Protein AF-A0A1A8HTU3-F1 (afdb_monomer_lite)

Foldseek 3Di:
DDDDPPPVLVVLLVVLVVVQCQLPVVPPQKHALVSLCVCCPVDVDHSVRSVVLVVQLPPVVPRIHGSVSSSVSVVVVCVVDVPPPPPDDDDDDD

pLDDT: mean 74.55, std 14.98, range [37.97, 90.69]

Structure (mmCIF, N/CA/C/O backbone):
data_AF-A0A1A8HTU3-F1
#
_entry.id   AF-A0A1A8HTU3-F1
#
loop_
_atom_site.group_PDB
_atom_site.id
_atom_site.type_s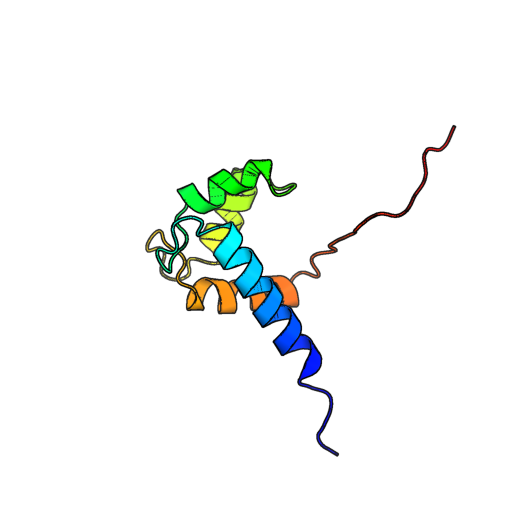ymbol
_atom_site.label_atom_id
_atom_site.label_alt_id
_atom_site.label_comp_id
_atom_site.label_asym_id
_atom_site.label_entity_id
_atom_site.label_seq_id
_atom_site.pdbx_PDB_ins_code
_atom_site.Cartn_x
_atom_site.Cartn_y
_atom_site.Cartn_z
_atom_site.occupancy
_atom_site.B_iso_or_equiv
_atom_site.auth_seq_id
_atom_site.auth_comp_id
_atom_site.auth_asym_id
_atom_site.auth_atom_id
_atom_site.pdbx_PDB_model_num
ATOM 1 N N . MET A 1 1 ? 27.975 -18.955 -19.927 1.00 37.97 1 MET A N 1
ATOM 2 C CA . MET A 1 1 ? 28.214 -18.279 -18.633 1.00 37.97 1 MET A CA 1
ATOM 3 C C . MET A 1 1 ? 26.870 -17.747 -18.169 1.00 37.97 1 MET A C 1
ATOM 5 O O . MET A 1 1 ? 26.453 -16.713 -18.662 1.00 37.97 1 MET A O 1
ATOM 9 N N . SER A 1 2 ? 26.140 -18.495 -17.341 1.00 51.59 2 SER A N 1
ATOM 10 C CA . SER A 1 2 ? 24.744 -18.163 -17.010 1.00 51.59 2 SER A CA 1
ATOM 11 C C . SER A 1 2 ? 24.490 -18.399 -15.535 1.00 51.59 2 SER A C 1
ATOM 13 O O . SER A 1 2 ? 23.850 -19.375 -15.169 1.00 51.59 2 SER A O 1
ATOM 15 N N . ARG A 1 3 ? 25.080 -17.562 -14.690 1.00 53.28 3 ARG A N 1
ATOM 16 C CA . ARG A 1 3 ? 24.746 -17.426 -13.270 1.00 53.28 3 ARG A CA 1
ATOM 17 C C . ARG A 1 3 ? 25.093 -15.994 -12.902 1.00 53.28 3 ARG A C 1
ATOM 19 O O . ARG A 1 3 ? 26.148 -15.545 -13.343 1.00 53.28 3 ARG A O 1
ATOM 26 N N . ASN A 1 4 ? 24.198 -15.324 -12.176 1.00 47.41 4 ASN A N 1
ATOM 27 C CA . ASN A 1 4 ? 24.306 -13.989 -11.555 1.00 47.41 4 ASN A CA 1
ATOM 28 C C . ASN A 1 4 ? 23.131 -13.057 -11.924 1.00 47.41 4 ASN A C 1
ATOM 30 O O . ASN A 1 4 ? 23.335 -11.857 -12.075 1.00 47.41 4 ASN A O 1
ATOM 34 N N . GLY A 1 5 ? 21.907 -13.585 -12.065 1.00 48.81 5 GLY A N 1
ATOM 35 C CA . GLY A 1 5 ? 20.683 -12.765 -12.135 1.00 48.81 5 GLY A CA 1
ATOM 36 C C . GLY A 1 5 ? 19.752 -12.928 -10.924 1.00 48.81 5 GLY A C 1
ATOM 37 O O . GLY A 1 5 ? 18.815 -12.158 -10.751 1.00 48.81 5 GLY A O 1
ATOM 38 N N . ASP A 1 6 ? 20.013 -13.917 -10.069 1.00 52.00 6 ASP A N 1
ATOM 39 C CA . ASP A 1 6 ? 18.946 -14.593 -9.317 1.00 52.00 6 ASP A CA 1
ATOM 40 C C . ASP A 1 6 ? 18.943 -14.270 -7.811 1.00 52.00 6 ASP A C 1
ATOM 42 O O . ASP A 1 6 ? 18.014 -14.630 -7.093 1.00 52.00 6 ASP A O 1
ATOM 46 N N . VAL A 1 7 ? 19.974 -13.576 -7.312 1.00 55.16 7 VAL A N 1
ATOM 47 C CA . VAL A 1 7 ? 20.151 -13.322 -5.868 1.00 55.16 7 VAL A CA 1
ATOM 48 C C . VAL A 1 7 ? 19.306 -12.137 -5.385 1.00 55.16 7 VAL A C 1
ATOM 50 O O . VAL A 1 7 ? 18.789 -12.161 -4.274 1.00 55.16 7 VAL A O 1
ATOM 53 N N . GLY A 1 8 ? 19.103 -11.117 -6.226 1.00 54.84 8 GLY A N 1
ATOM 54 C CA . GLY A 1 8 ? 18.301 -9.941 -5.858 1.00 54.84 8 GLY A CA 1
ATOM 55 C C . GLY A 1 8 ? 16.799 -10.229 -5.789 1.00 54.84 8 GLY A C 1
ATOM 56 O O . GLY A 1 8 ? 16.115 -9.726 -4.905 1.00 54.84 8 GLY A O 1
ATOM 57 N N . GLN A 1 9 ? 16.295 -11.083 -6.684 1.00 55.94 9 GLN A N 1
ATOM 58 C CA . GLN A 1 9 ? 14.870 -11.424 -6.766 1.00 55.94 9 GLN A CA 1
ATOM 59 C C . GLN A 1 9 ? 14.380 -12.180 -5.523 1.00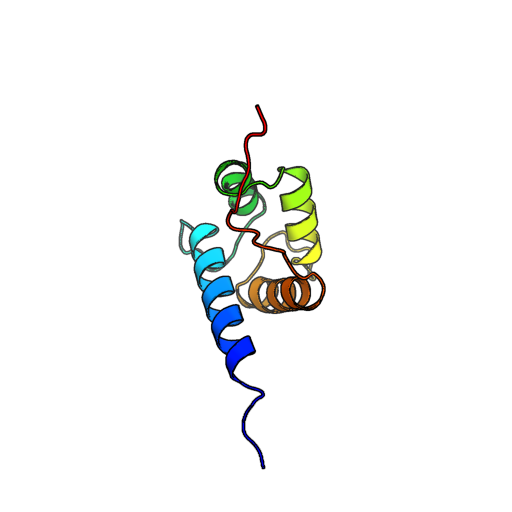 55.94 9 GLN A C 1
ATOM 61 O O . GLN A 1 9 ? 13.269 -11.936 -5.066 1.00 55.94 9 GLN A O 1
ATOM 66 N N . ASN A 1 10 ? 15.215 -13.055 -4.951 1.00 62.28 10 ASN A N 1
ATOM 67 C CA . ASN A 1 10 ? 14.834 -13.873 -3.799 1.00 62.28 10 ASN A CA 1
ATOM 68 C C . ASN A 1 10 ? 14.671 -13.027 -2.526 1.00 62.28 10 ASN A C 1
ATOM 70 O O . ASN A 1 10 ? 13.626 -13.077 -1.888 1.00 62.28 10 ASN A O 1
ATOM 74 N N . ILE A 1 11 ? 15.642 -12.149 -2.247 1.00 67.31 11 ILE A N 1
ATOM 75 C CA . ILE A 1 11 ? 15.618 -11.258 -1.075 1.00 67.31 11 ILE A CA 1
ATOM 76 C C . ILE A 1 11 ? 14.400 -10.327 -1.121 1.00 67.31 11 ILE A C 1
ATOM 78 O O . ILE A 1 11 ? 13.780 -10.050 -0.098 1.00 67.31 11 ILE A O 1
ATOM 82 N N . ILE A 1 12 ? 14.040 -9.840 -2.311 1.00 71.50 12 ILE A N 1
ATOM 83 C CA . ILE A 1 12 ? 12.895 -8.941 -2.491 1.00 71.50 12 ILE A CA 1
ATOM 84 C C . ILE 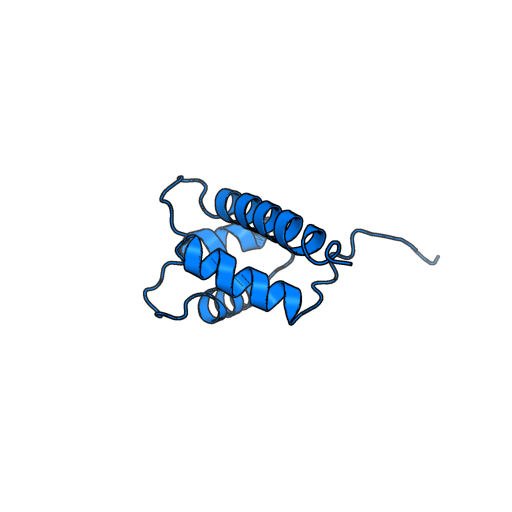A 1 12 ? 11.583 -9.694 -2.304 1.00 71.50 12 ILE A C 1
ATOM 86 O O . ILE A 1 12 ? 10.673 -9.154 -1.678 1.00 71.50 12 ILE A O 1
ATOM 90 N N . LEU A 1 13 ? 11.489 -10.937 -2.782 1.00 72.00 13 LEU A N 1
ATOM 91 C CA . LEU A 1 13 ? 10.328 -11.786 -2.531 1.00 72.00 13 LEU A CA 1
ATOM 92 C C . LEU A 1 13 ? 10.142 -12.043 -1.031 1.00 72.00 13 LEU A C 1
ATOM 94 O O . LEU A 1 13 ? 9.030 -11.905 -0.530 1.00 72.00 13 LEU A O 1
ATOM 98 N N . GLU A 1 14 ? 11.224 -12.365 -0.317 1.00 76.50 14 GLU A N 1
ATOM 99 C CA . GLU A 1 14 ? 11.195 -12.602 1.131 1.00 76.50 14 GLU A CA 1
ATOM 100 C C . GLU A 1 14 ? 10.781 -11.338 1.892 1.00 76.50 14 GLU A C 1
ATOM 102 O O . GLU A 1 14 ? 9.801 -11.368 2.632 1.00 76.50 14 GLU A O 1
ATOM 107 N N . LYS A 1 15 ? 11.430 -10.197 1.617 1.00 76.75 15 LYS A N 1
ATOM 108 C CA . LYS A 1 15 ? 11.088 -8.889 2.2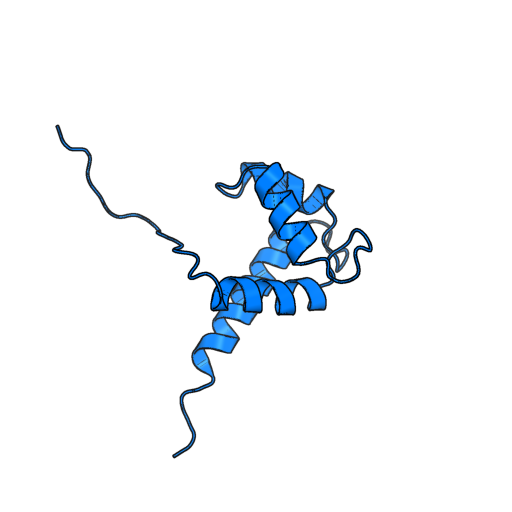09 1.00 76.75 15 LYS A CA 1
ATOM 109 C C . LYS A 1 15 ? 9.631 -8.509 1.975 1.00 76.75 15 LYS A C 1
ATOM 111 O O . LYS A 1 15 ? 8.964 -8.014 2.877 1.00 76.75 15 LYS A O 1
ATOM 116 N N . THR A 1 16 ? 9.144 -8.735 0.760 1.00 82.69 16 THR A N 1
ATOM 117 C CA . THR A 1 16 ? 7.752 -8.484 0.388 1.00 82.69 16 THR A CA 1
ATOM 118 C C . THR A 1 16 ? 6.809 -9.358 1.210 1.00 82.69 16 THR A C 1
ATOM 120 O O . THR A 1 16 ? 5.799 -8.863 1.699 1.00 82.69 16 THR A O 1
ATOM 123 N N . HIS A 1 17 ? 7.129 -10.642 1.376 1.00 82.50 17 HIS A N 1
ATOM 124 C CA . HIS A 1 17 ? 6.294 -11.578 2.125 1.00 82.50 17 HIS A CA 1
ATOM 125 C C . HIS A 1 17 ? 6.246 -11.233 3.617 1.00 82.50 17 HIS A C 1
ATOM 127 O O . HIS A 1 17 ? 5.167 -11.233 4.206 1.00 82.50 17 HIS A O 1
ATOM 133 N N . GLU A 1 18 ? 7.393 -10.883 4.209 1.00 84.06 18 GLU A N 1
ATOM 134 C CA . GLU A 1 18 ? 7.472 -10.412 5.597 1.00 84.06 18 GLU A CA 1
ATOM 135 C C . GLU A 1 18 ? 6.602 -9.168 5.799 1.00 84.06 18 GLU A C 1
ATOM 137 O O . GLU A 1 18 ? 5.804 -9.096 6.732 1.00 84.06 18 GLU A O 1
ATOM 142 N N . PHE A 1 19 ? 6.703 -8.203 4.883 1.00 82.50 19 PHE A N 1
ATOM 143 C CA . PHE A 1 19 ? 5.909 -6.982 4.949 1.00 82.50 19 PHE A CA 1
ATOM 144 C C . PHE A 1 19 ? 4.420 -7.263 4.779 1.00 82.50 19 PHE A C 1
ATOM 146 O O . PHE A 1 19 ? 3.595 -6.709 5.501 1.00 82.50 19 PHE A O 1
ATOM 153 N N . PHE A 1 20 ? 4.076 -8.164 3.859 1.00 85.06 20 PHE A N 1
ATOM 154 C CA . PHE A 1 20 ? 2.700 -8.567 3.632 1.00 85.06 20 PHE A CA 1
ATOM 155 C C . PHE A 1 20 ? 2.081 -9.159 4.898 1.00 85.06 20 PHE A C 1
ATOM 157 O O . PHE A 1 20 ? 0.982 -8.771 5.276 1.00 85.06 20 PHE A O 1
ATOM 164 N N . GLN A 1 21 ? 2.812 -10.029 5.598 1.00 85.94 21 GLN A N 1
ATOM 165 C CA . GLN A 1 21 ? 2.379 -10.602 6.875 1.00 85.94 21 GLN A CA 1
ATOM 166 C C . GLN A 1 21 ? 2.294 -9.562 7.997 1.00 85.94 21 GLN A C 1
ATOM 168 O O . GLN A 1 21 ? 1.406 -9.646 8.842 1.00 85.94 21 GLN A O 1
ATOM 173 N N . MET A 1 22 ? 3.190 -8.573 8.002 1.00 83.69 22 MET A N 1
ATOM 174 C CA . MET A 1 22 ? 3.150 -7.472 8.965 1.00 83.69 22 MET A CA 1
ATOM 175 C C . MET A 1 22 ? 1.895 -6.606 8.786 1.00 83.69 22 MET A C 1
ATOM 177 O O . MET A 1 22 ? 1.301 -6.164 9.766 1.00 83.69 22 MET A O 1
ATOM 181 N N . CYS A 1 23 ? 1.462 -6.405 7.539 1.00 85.19 23 CYS A N 1
ATOM 182 C CA . CYS A 1 23 ? 0.219 -5.707 7.219 1.00 85.19 23 CYS A CA 1
ATOM 183 C C . CYS A 1 23 ? -1.006 -6.584 7.526 1.00 85.19 23 CYS A C 1
ATOM 185 O O . CYS A 1 23 ? -1.929 -6.172 8.231 1.00 85.19 23 CYS A O 1
ATOM 187 N N . ASP A 1 24 ? -1.011 -7.814 7.011 1.00 87.31 24 ASP A N 1
ATOM 188 C CA . ASP A 1 24 ? -2.104 -8.777 7.125 1.00 87.31 24 ASP A CA 1
ATOM 189 C C . ASP A 1 24 ? -2.012 -9.602 8.418 1.00 87.31 24 ASP A C 1
ATOM 191 O O . ASP A 1 24 ? -1.894 -10.830 8.429 1.00 87.31 24 ASP A O 1
ATOM 195 N N . THR A 1 25 ? -2.117 -8.901 9.546 1.00 81.31 25 THR A N 1
ATOM 196 C CA . THR A 1 25 ? -2.161 -9.502 10.894 1.00 81.31 25 THR A CA 1
ATOM 197 C C . THR A 1 25 ? -3.276 -10.537 11.070 1.00 81.31 25 THR A C 1
ATOM 199 O O . THR A 1 25 ? -3.168 -11.430 11.908 1.00 81.31 25 THR A O 1
ATOM 202 N N . GLU A 1 26 ? -4.338 -10.445 10.271 1.00 84.12 26 GLU A N 1
ATOM 203 C CA . GLU A 1 26 ? -5.480 -11.360 10.305 1.00 84.12 26 GLU A CA 1
ATOM 204 C C . GLU A 1 26 ? -5.325 -12.558 9.348 1.00 84.12 26 GLU A C 1
ATOM 206 O O . GLU A 1 26 ? -6.199 -13.422 9.335 1.00 84.12 26 GLU A O 1
ATOM 211 N N . ASN A 1 27 ? -4.228 -12.648 8.578 1.00 81.31 27 ASN A N 1
ATOM 212 C CA . ASN A 1 27 ? -4.003 -13.696 7.569 1.00 81.31 27 ASN A CA 1
ATOM 213 C C . ASN A 1 27 ? -5.197 -13.860 6.603 1.00 81.31 27 ASN A C 1
ATOM 215 O O . ASN A 1 27 ? -5.593 -14.968 6.233 1.00 81.31 27 ASN A O 1
ATOM 219 N N . LYS A 1 28 ? -5.787 -12.734 6.193 1.00 88.06 28 LYS A N 1
ATOM 220 C CA . LYS A 1 28 ? -6.889 -12.662 5.226 1.00 88.06 28 LYS A CA 1
ATOM 221 C C . LYS A 1 28 ? -6.440 -13.041 3.812 1.00 88.06 28 LYS A C 1
ATOM 223 O O . LYS A 1 28 ? -7.268 -13.436 2.994 1.00 88.06 28 LYS A O 1
ATOM 228 N N . GLY A 1 29 ? -5.147 -12.913 3.515 1.00 86.50 29 GLY A N 1
ATOM 229 C CA . GLY A 1 29 ? -4.570 -13.077 2.181 1.00 86.50 29 GLY A CA 1
ATOM 230 C C . GLY A 1 29 ? -4.666 -11.820 1.312 1.00 86.50 29 GLY A C 1
ATOM 231 O O . GLY A 1 29 ? -4.351 -11.877 0.122 1.00 86.50 29 GLY A O 1
ATOM 232 N N . PHE A 1 30 ? -5.082 -10.689 1.890 1.00 90.00 30 PHE A N 1
ATOM 233 C CA . PHE A 1 30 ? -5.130 -9.379 1.242 1.00 90.00 30 PHE A CA 1
ATOM 234 C C . PHE A 1 30 ? -4.968 -8.252 2.271 1.00 90.00 30 PHE A C 1
ATOM 236 O O . PHE A 1 30 ? -5.396 -8.372 3.419 1.00 90.00 30 PHE A O 1
ATOM 243 N N . ILE A 1 31 ? -4.381 -7.136 1.842 1.00 89.19 31 ILE A N 1
ATOM 244 C CA . ILE A 1 31 ? -4.162 -5.941 2.664 1.00 89.19 31 ILE A CA 1
ATOM 245 C C . ILE A 1 31 ? -5.209 -4.905 2.287 1.00 89.19 31 ILE A C 1
ATOM 247 O O . ILE A 1 31 ? -5.317 -4.525 1.129 1.00 89.19 31 ILE A O 1
ATOM 251 N N . THR A 1 32 ? -5.964 -4.398 3.251 1.00 90.69 32 THR A N 1
ATOM 252 C CA . THR A 1 32 ? -6.891 -3.282 3.016 1.00 90.69 32 THR A CA 1
ATOM 253 C C . THR A 1 32 ? -6.246 -1.942 3.368 1.00 90.69 32 THR A C 1
ATOM 255 O O . THR A 1 32 ? -5.245 -1.891 4.086 1.00 90.69 32 THR A O 1
ATOM 258 N N . ARG A 1 33 ? -6.861 -0.822 2.961 1.00 88.56 33 ARG A N 1
ATOM 259 C CA . ARG A 1 33 ? -6.423 0.524 3.394 1.00 88.56 33 ARG A CA 1
ATOM 260 C C . ARG A 1 33 ? -6.309 0.647 4.918 1.00 88.56 33 ARG A C 1
ATOM 262 O O . ARG A 1 33 ? -5.409 1.312 5.416 1.00 88.56 33 ARG A O 1
ATOM 269 N N . ARG A 1 34 ? -7.181 -0.036 5.670 1.00 87.69 34 ARG A N 1
ATOM 270 C CA . ARG A 1 34 ? -7.119 -0.068 7.142 1.00 87.69 34 ARG A CA 1
ATOM 271 C C . ARG A 1 34 ? -5.880 -0.789 7.660 1.00 87.69 34 ARG A C 1
ATOM 273 O O . ARG A 1 34 ? -5.309 -0.347 8.651 1.00 87.69 34 ARG A O 1
ATOM 280 N N . ASP A 1 35 ? -5.478 -1.874 7.006 1.00 88.62 35 ASP A N 1
ATOM 281 C CA . ASP A 1 35 ? -4.272 -2.620 7.367 1.00 88.62 35 ASP A CA 1
ATOM 282 C C . ASP A 1 35 ? -3.017 -1.776 7.090 1.00 88.62 35 ASP A C 1
ATOM 284 O O . ASP A 1 35 ? -2.157 -1.670 7.958 1.00 88.62 35 ASP A O 1
ATOM 288 N N . MET A 1 36 ? -2.968 -1.058 5.958 1.00 85.31 36 MET A N 1
ATOM 289 C CA . MET A 1 36 ? -1.911 -0.069 5.683 1.00 85.31 36 MET A CA 1
ATOM 290 C C . MET A 1 36 ? -1.881 1.058 6.718 1.00 85.31 36 MET A C 1
ATOM 292 O O . MET A 1 36 ? -0.821 1.398 7.228 1.00 85.31 36 MET A O 1
ATOM 296 N N . GLN A 1 37 ? -3.033 1.629 7.075 1.00 84.06 37 GLN A N 1
ATOM 297 C CA . GLN A 1 37 ? -3.099 2.714 8.059 1.00 84.06 37 GLN A CA 1
ATOM 298 C C . GLN A 1 37 ? -2.613 2.295 9.451 1.00 84.06 37 GLN A C 1
ATOM 300 O O . GLN A 1 37 ? -2.127 3.141 10.202 1.00 84.06 37 GLN A O 1
ATOM 305 N N . ARG A 1 38 ? -2.687 1.003 9.802 1.00 83.81 38 ARG A N 1
ATOM 306 C CA . ARG A 1 38 ? -2.090 0.488 11.045 1.00 83.81 38 ARG A CA 1
ATOM 307 C C . ARG A 1 38 ? -0.563 0.598 11.047 1.00 83.81 38 ARG A C 1
ATOM 309 O O . ARG A 1 38 ? 0.015 0.765 12.116 1.00 83.81 38 ARG A O 1
ATOM 316 N N . LEU A 1 39 ? 0.079 0.592 9.878 1.00 77.81 39 LEU A N 1
ATOM 317 C CA . LEU A 1 39 ? 1.532 0.734 9.744 1.00 77.81 39 LEU A CA 1
ATOM 318 C C . LEU A 1 39 ? 2.032 2.165 9.953 1.00 77.81 39 LEU A C 1
ATOM 320 O O . LEU A 1 39 ? 3.234 2.354 10.097 1.00 77.81 39 LEU A O 1
ATOM 324 N N . ASN A 1 40 ? 1.145 3.162 10.019 1.00 76.44 40 ASN A N 1
ATOM 325 C CA . ASN A 1 40 ? 1.505 4.560 10.296 1.00 76.44 40 ASN A CA 1
ATOM 326 C C . ASN A 1 40 ? 2.242 4.740 11.645 1.00 76.44 40 ASN A C 1
ATOM 328 O O . ASN A 1 40 ? 2.794 5.803 11.904 1.00 76.44 40 ASN A O 1
ATOM 332 N N . GLY A 1 41 ? 2.231 3.724 12.521 1.00 69.75 41 GLY A N 1
ATOM 333 C CA . GLY A 1 41 ? 3.046 3.672 13.742 1.00 69.75 41 GLY A CA 1
ATOM 334 C C . GLY A 1 41 ? 4.252 2.724 13.685 1.00 69.75 41 GLY A C 1
ATOM 335 O O . GLY A 1 41 ? 5.187 2.905 14.458 1.00 69.75 41 GLY A O 1
ATOM 336 N N . GLU A 1 42 ? 4.247 1.745 12.778 1.00 74.75 42 GLU A N 1
ATOM 337 C CA . GLU A 1 42 ? 5.307 0.730 12.647 1.00 74.75 42 GLU A CA 1
ATOM 338 C C . GLU A 1 42 ? 6.395 1.160 11.653 1.00 74.75 42 GLU A C 1
ATOM 340 O O . GLU A 1 42 ? 7.535 0.702 11.716 1.00 74.75 42 GLU A O 1
ATOM 345 N N . LEU A 1 43 ? 6.047 2.058 10.730 1.00 72.06 43 LEU A N 1
ATOM 346 C CA . LEU A 1 43 ? 6.931 2.590 9.707 1.00 72.06 43 LEU A CA 1
ATOM 347 C C . LEU A 1 43 ? 7.071 4.104 9.864 1.00 72.06 43 LEU A C 1
ATOM 349 O O . LEU A 1 43 ? 6.119 4.774 10.262 1.00 72.06 43 LEU A O 1
ATOM 353 N N . PRO A 1 44 ? 8.214 4.681 9.461 1.00 74.88 44 PRO A N 1
ATOM 354 C CA . PRO A 1 44 ? 8.409 6.127 9.411 1.00 74.88 44 PRO A CA 1
ATOM 355 C C . PRO A 1 44 ? 7.687 6.759 8.201 1.00 74.88 44 PRO A C 1
ATOM 357 O O . PRO A 1 44 ? 8.264 7.580 7.494 1.00 74.88 44 PRO A O 1
ATOM 360 N N . LEU A 1 45 ? 6.445 6.351 7.928 1.00 78.44 45 LEU A N 1
ATOM 361 C CA . LEU A 1 45 ? 5.614 6.840 6.828 1.00 78.44 45 LEU A CA 1
ATOM 362 C C . LEU A 1 45 ? 4.316 7.418 7.385 1.00 78.44 45 LEU A C 1
ATOM 364 O O . LEU A 1 45 ? 3.716 6.847 8.291 1.00 78.44 45 LEU A O 1
ATOM 368 N N . SER A 1 46 ? 3.875 8.540 6.816 1.00 83.44 46 SER A N 1
ATOM 369 C CA . SER A 1 46 ? 2.601 9.166 7.189 1.00 83.44 46 SER A CA 1
ATOM 370 C C . SER A 1 46 ? 1.414 8.435 6.557 1.00 83.44 46 SER A C 1
ATOM 372 O O . SER A 1 46 ? 1.553 7.816 5.506 1.00 83.44 46 SER A O 1
ATOM 374 N N . ALA A 1 47 ? 0.219 8.572 7.138 1.00 84.12 47 ALA A N 1
ATOM 375 C CA . ALA A 1 47 ? -1.004 7.947 6.629 1.00 84.12 47 ALA A CA 1
ATOM 376 C C . ALA A 1 47 ? -1.284 8.310 5.160 1.00 84.12 47 ALA A C 1
ATOM 378 O O . ALA A 1 47 ? -1.697 7.449 4.391 1.00 84.12 47 ALA A O 1
ATOM 379 N N . GLU A 1 48 ? -0.994 9.553 4.764 1.00 86.50 48 GLU A N 1
ATOM 380 C CA . GLU A 1 48 ? -1.099 10.011 3.373 1.00 86.50 48 GLU A CA 1
ATOM 381 C C . GLU A 1 48 ? -0.077 9.318 2.457 1.00 86.50 48 GLU A C 1
ATOM 383 O O . GLU A 1 48 ? -0.407 8.913 1.346 1.00 86.50 48 GLU A O 1
ATOM 388 N N . GLU A 1 49 ? 1.160 9.109 2.918 1.00 85.00 49 GLU A N 1
ATOM 389 C CA . GLU A 1 49 ? 2.164 8.373 2.141 1.00 85.00 49 GLU A CA 1
ATOM 390 C C . GLU A 1 49 ? 1.810 6.893 2.011 1.00 85.00 49 GLU A C 1
ATOM 392 O O . GLU A 1 49 ? 1.953 6.326 0.931 1.00 85.00 49 GLU A O 1
ATOM 397 N N . LEU A 1 50 ? 1.299 6.277 3.077 1.00 84.94 50 LEU A N 1
ATOM 398 C CA . LEU A 1 50 ? 0.796 4.904 3.047 1.00 84.94 50 LEU A CA 1
ATOM 399 C C . LEU A 1 50 ? -0.378 4.763 2.081 1.00 84.94 50 LEU A C 1
ATOM 401 O O . LEU A 1 50 ? -0.465 3.765 1.372 1.00 84.94 50 LEU A O 1
ATOM 405 N N . GLU A 1 51 ? -1.253 5.765 2.020 1.00 87.31 51 GLU A N 1
ATOM 406 C CA . GLU A 1 51 ? -2.366 5.790 1.082 1.00 87.31 51 GLU A CA 1
ATOM 407 C C . GLU A 1 51 ? -1.885 5.945 -0.364 1.00 87.31 51 GLU A C 1
ATOM 409 O O . GLU A 1 51 ? -2.322 5.187 -1.222 1.00 87.31 51 GLU A O 1
ATOM 414 N N . ASN A 1 52 ? -0.911 6.822 -0.624 1.00 86.31 52 ASN A N 1
ATOM 415 C CA . ASN A 1 52 ? -0.273 6.950 -1.938 1.00 86.31 52 ASN A CA 1
ATOM 416 C C . ASN A 1 52 ? 0.445 5.661 -2.370 1.00 86.31 52 ASN A C 1
ATOM 418 O O . ASN A 1 52 ? 0.389 5.279 -3.541 1.00 86.31 52 ASN A O 1
ATOM 422 N N . VAL A 1 53 ? 1.125 4.980 -1.440 1.00 84.50 53 VAL A N 1
ATOM 423 C CA . VAL A 1 53 ? 1.752 3.675 -1.696 1.00 84.50 53 VAL A CA 1
ATOM 424 C C . VAL A 1 53 ? 0.679 2.639 -1.996 1.00 84.50 53 VAL A C 1
ATOM 426 O O . VAL A 1 53 ? 0.806 1.923 -2.980 1.00 84.50 53 VAL A O 1
ATOM 429 N N . PHE A 1 54 ? -0.389 2.581 -1.202 1.00 88.38 54 PHE A N 1
ATOM 430 C CA . PHE A 1 54 ? -1.497 1.662 -1.437 1.00 88.38 54 PHE A CA 1
ATOM 431 C C . PHE A 1 54 ? 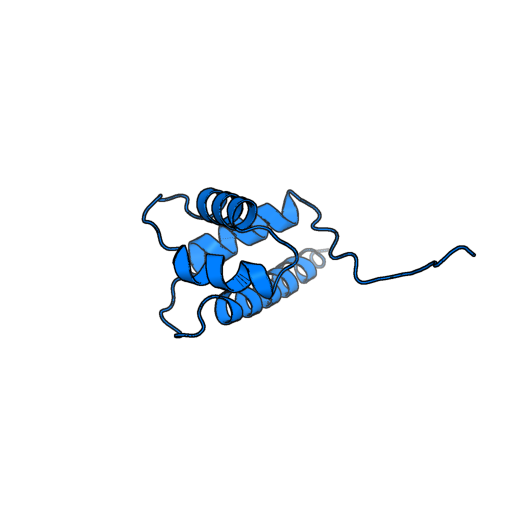-2.112 1.873 -2.820 1.00 88.38 54 PHE A C 1
ATOM 433 O O . PHE A 1 54 ? -2.240 0.914 -3.567 1.00 88.38 54 PHE A O 1
ATOM 440 N N . ASP A 1 55 ? -2.424 3.116 -3.180 1.00 88.75 55 ASP A N 1
ATOM 441 C CA . ASP A 1 55 ? -3.010 3.474 -4.475 1.00 88.75 55 ASP A CA 1
ATOM 442 C C . ASP A 1 55 ? -2.072 3.124 -5.641 1.00 88.75 55 ASP A C 1
ATOM 444 O O . ASP A 1 55 ? -2.496 2.605 -6.666 1.00 88.75 55 ASP A O 1
ATOM 448 N N . SER A 1 56 ? -0.761 3.311 -5.447 1.00 86.69 56 SER A N 1
ATOM 449 C CA . SER A 1 56 ? 0.251 2.923 -6.438 1.00 86.69 56 SER A CA 1
ATOM 450 C C . SER A 1 56 ? 0.356 1.404 -6.627 1.00 86.69 56 SER A C 1
ATOM 452 O O . SER A 1 56 ? 0.782 0.946 -7.687 1.00 86.69 56 SER A O 1
ATOM 454 N N . LEU A 1 57 ? 0.028 0.623 -5.595 1.00 87.00 57 LEU A N 1
ATOM 455 C CA . LEU A 1 57 ? 0.039 -0.840 -5.633 1.00 87.00 57 LEU A CA 1
ATOM 456 C C . LEU A 1 57 ? -1.308 -1.410 -6.121 1.00 87.00 57 LEU A C 1
ATOM 458 O O . LEU A 1 57 ? -1.317 -2.446 -6.784 1.00 87.00 57 LEU A O 1
ATOM 462 N N . ASP A 1 58 ? -2.423 -0.735 -5.823 1.00 89.56 58 ASP A N 1
ATOM 463 C CA . ASP A 1 58 ? -3.805 -1.134 -6.128 1.00 89.56 58 ASP A CA 1
ATOM 464 C C . ASP A 1 58 ? -4.149 -0.802 -7.584 1.00 89.56 58 ASP A C 1
ATOM 466 O O . ASP A 1 58 ? -4.912 0.113 -7.897 1.00 89.56 58 ASP A O 1
ATOM 470 N N . SER A 1 59 ? -3.542 -1.556 -8.501 1.00 84.50 59 SER A N 1
ATOM 471 C CA . SER A 1 59 ? -3.703 -1.345 -9.944 1.00 84.50 59 SER A CA 1
ATOM 472 C C . SER A 1 59 ? -5.137 -1.570 -10.431 1.00 84.50 59 SER A C 1
ATOM 474 O O . SER A 1 59 ? -5.529 -0.985 -11.440 1.00 84.50 59 SER A O 1
ATOM 476 N N . ASP A 1 60 ? -5.907 -2.414 -9.740 1.00 87.19 60 ASP A N 1
ATOM 477 C CA . ASP A 1 60 ? -7.318 -2.669 -10.049 1.00 87.19 60 ASP A CA 1
ATOM 478 C C . ASP A 1 60 ? -8.263 -1.689 -9.326 1.00 87.19 60 ASP A C 1
ATOM 480 O O . ASP A 1 60 ? -9.451 -1.624 -9.640 1.00 87.19 60 ASP A O 1
ATOM 484 N N . SER A 1 61 ? -7.743 -0.883 -8.388 1.00 85.56 61 SER A N 1
ATOM 485 C CA . SER A 1 61 ? -8.510 0.067 -7.569 1.00 85.56 61 SER A CA 1
ATOM 486 C C . SER A 1 61 ? -9.709 -0.586 -6.871 1.00 85.56 61 SER A C 1
ATOM 488 O O . SER A 1 61 ? -10.780 0.014 -6.728 1.00 85.56 61 SER A O 1
ATOM 490 N N . ASN A 1 62 ? -9.541 -1.836 -6.443 1.00 88.19 62 ASN A N 1
ATOM 491 C CA . ASN A 1 62 ? -10.589 -2.623 -5.794 1.00 88.19 62 ASN A CA 1
ATOM 492 C C . ASN A 1 62 ? -10.642 -2.374 -4.271 1.00 88.19 62 ASN A C 1
ATOM 494 O O . ASN A 1 62 ? -11.583 -2.807 -3.597 1.00 88.19 62 ASN A O 1
ATOM 498 N N . GLY A 1 63 ? -9.668 -1.633 -3.728 1.00 87.75 63 GLY A N 1
ATOM 499 C CA . GLY A 1 63 ? -9.577 -1.288 -2.314 1.00 87.75 63 GLY A CA 1
ATOM 500 C C . GLY A 1 63 ? -8.903 -2.349 -1.440 1.00 87.75 63 GLY A C 1
ATOM 501 O O . GLY A 1 63 ? -8.932 -2.215 -0.208 1.00 87.75 63 GLY A O 1
ATOM 502 N N . TYR A 1 64 ? -8.283 -3.373 -2.033 1.00 90.06 64 TYR A N 1
ATOM 503 C CA . TYR A 1 64 ? -7.491 -4.396 -1.352 1.00 90.06 64 TYR A CA 1
ATOM 504 C C . TYR A 1 64 ? -6.289 -4.855 -2.196 1.00 90.06 64 TYR A C 1
ATOM 506 O O . TYR A 1 64 ? -6.399 -5.190 -3.361 1.00 90.06 64 TYR A O 1
ATOM 514 N N . LEU A 1 65 ? -5.115 -4.966 -1.582 1.00 90.38 65 LEU A N 1
ATOM 515 C CA . LEU A 1 65 ? -3.927 -5.496 -2.244 1.00 90.38 65 LEU A CA 1
ATOM 516 C C . LEU A 1 65 ? -3.844 -6.994 -2.016 1.00 90.38 65 LEU A C 1
ATOM 518 O O . LEU A 1 65 ? -3.615 -7.453 -0.893 1.00 90.38 65 LEU A O 1
ATOM 522 N N . THR A 1 66 ? -3.983 -7.768 -3.083 1.00 89.62 66 THR A N 1
ATOM 523 C CA . THR A 1 66 ? -3.639 -9.190 -3.044 1.00 89.62 66 THR A CA 1
ATOM 524 C C . THR A 1 66 ? -2.124 -9.377 -2.938 1.00 89.62 66 THR A C 1
ATOM 526 O O . THR A 1 66 ? -1.344 -8.495 -3.298 1.00 89.62 66 THR A O 1
ATOM 529 N N . LEU A 1 67 ? -1.673 -10.556 -2.495 1.00 85.19 67 LEU A N 1
ATOM 530 C CA . LEU A 1 67 ? -0.241 -10.896 -2.464 1.00 85.19 67 LEU A CA 1
ATOM 531 C C . LEU A 1 67 ? 0.442 -10.669 -3.826 1.00 85.19 67 LEU A C 1
ATOM 533 O O . LEU A 1 67 ? 1.608 -10.283 -3.890 1.00 85.19 67 LEU A O 1
ATOM 537 N N . ASN A 1 68 ? -0.281 -10.892 -4.925 1.00 85.81 68 ASN A N 1
ATOM 538 C CA . ASN A 1 68 ? 0.253 -10.716 -6.269 1.00 85.81 68 ASN A CA 1
ATOM 539 C C . ASN A 1 68 ? 0.426 -9.232 -6.630 1.00 85.81 68 ASN A C 1
ATOM 541 O O . ASN A 1 68 ? 1.487 -8.847 -7.112 1.00 85.81 68 ASN A O 1
ATOM 545 N N . GLU A 1 69 ? -0.574 -8.394 -6.350 1.00 88.56 69 GLU A N 1
ATOM 546 C CA . GLU A 1 69 ? -0.489 -6.939 -6.558 1.00 88.56 69 GLU A CA 1
ATOM 547 C C . GLU A 1 69 ? 0.575 -6.315 -5.664 1.00 88.56 69 GLU A C 1
ATOM 549 O O . GLU A 1 69 ? 1.418 -5.552 -6.133 1.00 88.56 69 GLU A O 1
ATOM 554 N N . PHE A 1 70 ? 0.606 -6.725 -4.396 1.00 87.00 70 PHE A N 1
ATOM 555 C CA . PHE A 1 70 ? 1.618 -6.283 -3.457 1.00 87.00 70 PHE A CA 1
ATOM 556 C C . PHE A 1 70 ? 3.014 -6.701 -3.926 1.00 87.00 70 PHE A C 1
ATOM 558 O O . PHE A 1 70 ? 3.881 -5.854 -4.059 1.00 87.00 70 PHE A O 1
ATOM 565 N N . SER A 1 71 ? 3.255 -7.969 -4.262 1.00 83.50 71 SER A N 1
ATOM 566 C CA . SER A 1 71 ? 4.596 -8.412 -4.674 1.00 83.50 71 SER A CA 1
ATOM 567 C C . SER A 1 71 ? 5.064 -7.834 -6.004 1.00 83.50 71 SER A C 1
ATOM 569 O O . SER A 1 71 ? 6.224 -7.429 -6.128 1.00 83.50 71 SER A O 1
ATOM 571 N N . SER A 1 72 ? 4.173 -7.723 -6.985 1.00 83.19 72 SER A N 1
ATOM 572 C CA . SER A 1 72 ? 4.508 -7.143 -8.281 1.00 83.19 72 SER A CA 1
ATOM 573 C C . SER A 1 72 ? 4.708 -5.627 -8.188 1.00 83.19 72 SER A C 1
ATOM 575 O O . SER A 1 72 ? 5.682 -5.101 -8.726 1.00 83.19 72 SER A O 1
ATOM 577 N N . GLY A 1 73 ? 3.836 -4.915 -7.472 1.00 82.25 73 GLY A N 1
ATOM 578 C CA . GLY A 1 73 ? 3.942 -3.469 -7.297 1.00 82.25 73 GLY A CA 1
ATOM 579 C C . GLY A 1 73 ? 5.084 -3.069 -6.362 1.00 82.25 73 GLY A C 1
ATOM 580 O O . GLY A 1 73 ? 5.823 -2.134 -6.655 1.00 82.25 73 GLY A O 1
ATOM 581 N N . PHE A 1 74 ? 5.293 -3.803 -5.268 1.00 79.75 74 PHE A N 1
ATOM 582 C CA . PHE A 1 74 ? 6.325 -3.503 -4.274 1.00 79.75 74 PHE A CA 1
ATOM 583 C C . PHE A 1 74 ? 7.719 -3.821 -4.805 1.00 79.75 74 PHE A C 1
ATOM 585 O O . PHE A 1 74 ? 8.649 -3.049 -4.580 1.00 79.75 74 PHE A O 1
ATOM 592 N N . SER A 1 75 ? 7.871 -4.896 -5.586 1.00 76.06 75 SER A N 1
ATOM 593 C CA . SER A 1 75 ? 9.119 -5.138 -6.311 1.00 76.06 75 SER A CA 1
ATOM 594 C C . SER A 1 75 ? 9.394 -4.012 -7.309 1.00 76.06 75 SER A C 1
ATOM 596 O O . SER A 1 75 ? 10.471 -3.424 -7.260 1.00 76.06 75 SER A O 1
ATOM 598 N N . ALA A 1 76 ? 8.426 -3.622 -8.145 1.00 75.25 76 ALA A N 1
ATOM 599 C CA . ALA A 1 76 ? 8.583 -2.494 -9.066 1.00 75.25 76 ALA A CA 1
ATOM 600 C C . ALA A 1 76 ? 8.923 -1.180 -8.336 1.00 75.25 76 ALA A C 1
ATOM 602 O O . ALA A 1 76 ? 9.783 -0.422 -8.788 1.00 75.25 76 ALA A O 1
ATOM 603 N N . PHE A 1 77 ? 8.313 -0.944 -7.176 1.00 73.75 77 PHE A N 1
ATOM 604 C CA . PHE A 1 77 ? 8.581 0.209 -6.326 1.00 73.75 77 PHE A CA 1
ATOM 605 C C . PHE A 1 77 ? 9.999 0.177 -5.734 1.00 73.75 77 PHE A C 1
ATOM 607 O O . PHE A 1 77 ? 10.695 1.181 -5.820 1.00 73.75 77 PHE A O 1
ATOM 614 N N . LEU A 1 78 ? 10.470 -0.966 -5.220 1.00 68.88 78 LEU A N 1
ATOM 615 C CA . LEU A 1 78 ? 11.832 -1.165 -4.694 1.00 68.88 78 LEU A CA 1
ATOM 616 C C . LEU A 1 78 ? 12.923 -1.135 -5.777 1.00 68.88 78 LEU A C 1
ATOM 618 O O . LEU A 1 78 ? 14.055 -0.727 -5.518 1.00 68.88 78 LEU A O 1
ATOM 622 N N . PHE A 1 79 ? 12.610 -1.589 -6.991 1.00 63.47 79 PHE A N 1
ATOM 623 C CA . PHE A 1 79 ? 13.533 -1.540 -8.126 1.00 63.47 79 PHE A CA 1
ATOM 624 C C . PHE A 1 79 ? 13.583 -0.140 -8.756 1.00 63.47 79 PHE A C 1
ATOM 626 O O . PHE A 1 79 ? 14.644 0.285 -9.214 1.00 63.47 79 PHE A O 1
ATOM 633 N N . GLY A 1 80 ? 12.458 0.584 -8.771 1.00 58.72 80 GLY A N 1
ATOM 634 C CA . GLY A 1 80 ? 12.344 1.936 -9.327 1.00 58.72 80 GLY A CA 1
ATOM 635 C C . GLY A 1 80 ? 12.782 3.042 -8.363 1.00 58.72 80 GLY A C 1
ATOM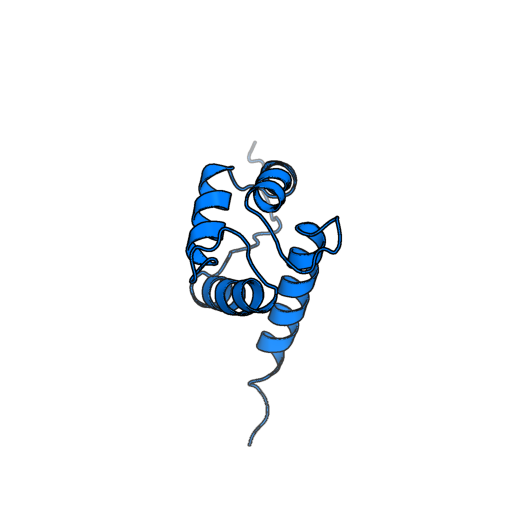 636 O O . GLY A 1 80 ? 13.416 4.014 -8.772 1.00 58.72 80 GLY A O 1
ATOM 637 N N . ARG A 1 81 ? 12.506 2.883 -7.067 1.00 54.84 81 ARG A N 1
ATOM 638 C CA . ARG A 1 81 ? 13.049 3.701 -5.981 1.00 54.84 81 ARG A CA 1
ATOM 639 C C . ARG A 1 81 ? 14.005 2.812 -5.214 1.00 54.84 81 ARG A C 1
ATOM 641 O O . ARG A 1 81 ? 13.571 1.885 -4.545 1.00 54.84 81 ARG A O 1
ATOM 648 N N . ARG A 1 82 ? 15.300 3.142 -5.235 1.00 52.59 82 ARG A N 1
ATOM 649 C CA . ARG A 1 82 ? 16.190 2.743 -4.140 1.00 52.59 82 ARG A CA 1
ATOM 650 C C . ARG A 1 82 ? 15.562 3.289 -2.861 1.00 52.59 82 ARG A C 1
ATOM 652 O O . ARG A 1 82 ? 15.786 4.447 -2.524 1.00 52.59 82 ARG A O 1
ATOM 659 N N . ILE A 1 83 ? 14.727 2.495 -2.194 1.00 50.31 83 ILE A N 1
ATOM 660 C CA . ILE A 1 83 ? 14.364 2.757 -0.814 1.00 50.31 83 ILE A CA 1
ATOM 661 C C . ILE A 1 83 ? 15.694 2.621 -0.089 1.00 50.31 83 ILE A C 1
ATOM 663 O O . ILE A 1 83 ? 16.184 1.513 0.126 1.00 50.31 83 ILE A O 1
ATOM 667 N N . SER A 1 84 ? 16.339 3.755 0.180 1.00 48.19 84 SER A N 1
ATOM 668 C CA . SER A 1 84 ? 17.387 3.821 1.181 1.00 48.19 84 SER A CA 1
ATOM 669 C C . SER A 1 84 ? 16.701 3.455 2.488 1.00 48.19 84 SER A C 1
ATOM 671 O O . SER A 1 84 ? 16.203 4.318 3.203 1.00 48.19 84 SER A O 1
ATOM 673 N N . VAL A 1 85 ? 16.625 2.159 2.788 1.00 48.38 85 VAL A N 1
ATOM 674 C CA . VAL A 1 85 ? 16.574 1.705 4.172 1.00 48.38 85 VAL A CA 1
ATOM 675 C C . VAL A 1 85 ? 17.943 2.078 4.733 1.00 48.38 85 VAL A C 1
ATOM 677 O O . VAL A 1 85 ? 18.859 1.263 4.799 1.00 48.38 85 VAL A O 1
ATOM 680 N N . GLU A 1 86 ? 18.127 3.367 5.014 1.00 47.12 86 GLU A N 1
ATOM 681 C CA . GLU A 1 86 ? 19.212 3.850 5.848 1.00 47.12 86 GLU A CA 1
ATOM 682 C C . GLU A 1 86 ? 18.864 3.409 7.268 1.00 47.12 86 GLU A C 1
ATOM 684 O O . GLU A 1 86 ? 18.193 4.103 8.023 1.00 47.12 86 GLU A O 1
ATOM 689 N N . GLY A 1 87 ? 19.276 2.184 7.591 1.00 44.94 87 GLY A N 1
ATOM 690 C CA . GLY A 1 87 ? 19.634 1.838 8.954 1.00 44.94 87 GLY A CA 1
ATOM 691 C C . GLY A 1 87 ? 20.964 2.519 9.273 1.00 44.94 87 GLY A C 1
ATOM 692 O O . GLY A 1 87 ? 22.005 2.082 8.794 1.00 44.94 87 GLY A O 1
ATOM 693 N N . ASP A 1 88 ? 20.859 3.615 10.021 1.00 58.47 88 ASP A N 1
ATOM 694 C CA . ASP A 1 88 ? 21.815 4.245 10.940 1.00 58.47 88 ASP A CA 1
ATOM 695 C C . ASP A 1 88 ? 23.333 4.218 10.654 1.00 58.47 88 ASP A C 1
ATOM 697 O O . ASP A 1 88 ? 23.993 3.190 10.807 1.00 58.47 88 ASP A O 1
ATOM 701 N N . ALA A 1 89 ? 23.928 5.416 10.499 1.00 50.38 89 ALA A N 1
ATOM 702 C CA . ALA A 1 89 ? 25.228 5.752 11.106 1.00 50.38 89 ALA A CA 1
ATOM 703 C C . ALA A 1 89 ? 25.507 7.280 11.222 1.00 50.38 89 ALA A C 1
ATOM 705 O O . ALA A 1 89 ? 25.957 7.884 10.256 1.00 50.38 89 ALA A O 1
ATOM 706 N N . ARG A 1 90 ? 25.396 7.823 12.460 1.00 49.53 90 ARG A N 1
ATOM 707 C CA . ARG A 1 90 ? 26.269 8.860 13.109 1.00 49.53 90 ARG A CA 1
ATOM 708 C C . ARG A 1 90 ? 26.217 10.310 12.536 1.00 49.53 90 ARG A C 1
ATOM 710 O O . ARG A 1 90 ? 26.280 10.506 11.340 1.00 49.53 90 ARG A O 1
ATOM 717 N N . GLU A 1 91 ? 26.105 11.415 13.291 1.00 53.41 91 GLU A N 1
ATOM 718 C CA . GLU A 1 91 ? 26.837 11.861 14.490 1.00 53.41 91 GLU A CA 1
ATOM 719 C C . GLU A 1 91 ? 26.081 13.011 15.205 1.00 53.41 91 GLU A C 1
ATOM 721 O O . GLU A 1 91 ? 25.616 13.953 14.564 1.00 53.41 91 GLU A O 1
ATOM 726 N N . LYS A 1 92 ? 25.994 12.979 16.543 1.00 58.94 92 LYS A N 1
ATOM 727 C CA . LYS A 1 92 ? 25.658 14.165 17.349 1.00 58.94 92 LYS A CA 1
ATOM 728 C C . LYS A 1 92 ? 26.885 15.083 17.348 1.00 58.94 92 LYS A C 1
ATOM 730 O O . LYS A 1 92 ? 27.860 14.759 18.021 1.00 58.94 92 LYS A O 1
ATOM 735 N N . ASN A 1 93 ? 26.852 16.188 16.606 1.00 45.34 93 ASN A N 1
ATOM 736 C CA . ASN A 1 93 ? 27.897 17.206 16.692 1.00 45.34 93 ASN A CA 1
ATOM 737 C C . ASN A 1 93 ? 27.574 18.184 17.832 1.00 45.34 93 ASN A C 1
ATOM 739 O O . ASN A 1 93 ? 26.653 18.994 17.715 1.00 45.34 93 ASN A O 1
ATOM 743 N N . THR A 1 94 ? 28.333 18.051 18.918 1.00 52.88 94 THR A N 1
ATOM 744 C CA . THR A 1 94 ? 28.505 19.043 19.990 1.00 52.88 94 THR A CA 1
ATOM 745 C C . THR A 1 94 ? 29.161 20.315 19.461 1.00 52.88 94 THR A C 1
ATOM 747 O O . THR A 1 94 ? 30.017 20.201 18.553 1.00 52.88 94 THR A O 1
#

Radius of gyration: 15.43 Å; chains: 1; bounding box: 39×37×39 Å

InterPro domains:
  IPR002048 EF-hand domain [PF13499] (15-74)
  IPR002048 EF-hand domain [PS50222] (45-80)
  IPR002048 EF-hand domain [SM00054] (15-43)
  IPR002048 EF-hand domain [SM00054] (49-77)
  IPR011992 EF-hand domain pair [SSF47473] (11-76)
  IPR018247 EF-Hand 1, calcium-binding site [PS00018] (58-70)
  IPR051111 Calcium-binding regulatory protein [PTHR46311] (13-77)

Organism: Nothobranchius kuhntae (NCBI:txid321403)

Secondary structure (DSSP, 8-state):
---SSSHHHHHHHHHHHHHHHHH-TT--SEEEHHHHHHGGGTSS--HHHHHHHHHHH-TT-SSEEEHHHHHHHHHHHHHHS-------------

Sequence (94 aa):
MSRNGDVGQNIILEKTHEFFQMCDTENKGFITRRDMQRLNGELPLSAEELENVFDSLDSDSNGYLTLNEFSSGFSAFLFGRRISVEGDAREKNT